Protein AF-A0A8T0GHB8-F1 (afdb_monomer_lite)

Secondary structure (DSSP, 8-state):
-PPP-------PPPP--HHHHHHTTGGG-HHHHHHHHHHHHHHTT-TT---HHHHHHHHHHHHHHHHHHHHHH--

Radius of gyration: 21.4 Å; chains: 1; bounding box: 35×40×66 Å

pLDDT: mean 90.26, std 14.88, range [40.5, 98.81]

Foldseek 3Di:
DDDDDDDPPCPDDDDQCQVVLLVVQQVVLVVLVVVLVVLCVVCVPPPPDDSVVSVCSSVVSSCVRSVVVRVVPDD

InterPro domains:
  IPR003422 Cytochrome b-c1 complex, subunit 6 [PIRSF000019] (5-75)
  IPR003422 Cytochrome b-c1 complex, subunit 6 [PTHR15336] (5-75)
  IPR023184 Ubiquinol-cytochrome C reductase hinge domain [PF02320] (16-75)
  IPR036811 Ubiquinol-cytochrome C reductase hinge domain superfamily [G3DSA:1.10.287.20] (2-75)
  IPR036811 Ubiquinol-cytochrome C reductase hinge domain superfamily [SSF81531] (4-75)

Organism: Ceratodon purpureus (NCBI:txid3225)

Structure (mmCIF, N/CA/C/O backbone):
data_AF-A0A8T0GHB8-F1
#
_entry.id   AF-A0A8T0GHB8-F1
#
loop_
_atom_site.group_PDB
_atom_site.id
_atom_site.type_symbol
_atom_site.label_atom_id
_atom_site.label_alt_id
_atom_site.label_comp_id
_atom_site.label_asym_id
_atom_site.label_entity_id
_atom_site.label_seq_id
_atom_site.pdbx_PDB_ins_code
_atom_site.Cartn_x
_atom_site.Cartn_y
_atom_site.Cartn_z
_atom_site.occupancy
_atom_site.B_iso_or_equiv
_atom_site.auth_seq_id
_atom_site.auth_comp_id
_atom_site.auth_asym_id
_atom_site.auth_atom_id
_atom_site.pdbx_PDB_model_num
ATOM 1 N N . MET A 1 1 ? 19.067 30.293 -49.431 1.00 40.50 1 MET A N 1
ATOM 2 C CA . MET A 1 1 ? 19.975 29.363 -48.727 1.00 40.50 1 MET A CA 1
ATOM 3 C C . MET A 1 1 ? 19.245 28.955 -47.463 1.00 40.50 1 MET A C 1
ATOM 5 O O . MET A 1 1 ? 19.193 29.741 -46.527 1.00 40.50 1 MET A O 1
ATOM 9 N N . GLY A 1 2 ? 18.513 27.841 -47.536 1.00 48.12 2 GLY A N 1
ATOM 10 C CA . GLY A 1 2 ? 17.704 27.341 -46.425 1.00 48.12 2 GLY A CA 1
ATOM 11 C C . GLY A 1 2 ? 18.608 26.853 -45.298 1.00 48.12 2 GLY A C 1
ATOM 12 O O . GLY A 1 2 ? 19.671 26.296 -45.570 1.00 48.12 2 GLY A O 1
ATOM 13 N N . LYS A 1 3 ? 18.213 27.121 -44.052 1.00 49.22 3 LYS A N 1
ATOM 14 C CA . LYS A 1 3 ? 18.823 26.482 -42.886 1.00 49.22 3 LYS A CA 1
ATOM 15 C C . LYS A 1 3 ? 18.512 24.980 -42.954 1.00 49.22 3 LYS A C 1
ATOM 17 O O . LYS A 1 3 ? 17.377 24.657 -43.299 1.00 49.22 3 LYS A O 1
ATOM 22 N N . PRO A 1 4 ? 19.482 24.096 -42.671 1.00 55.19 4 PRO A N 1
ATOM 23 C CA . PRO A 1 4 ? 19.183 22.686 -42.521 1.00 55.19 4 PRO A CA 1
ATOM 24 C C . PRO A 1 4 ? 18.254 22.528 -41.318 1.00 55.19 4 PRO A C 1
ATOM 26 O O . PRO A 1 4 ? 18.498 23.115 -40.263 1.00 55.19 4 PRO A O 1
ATOM 29 N N . GLU A 1 5 ? 17.163 21.807 -41.541 1.00 58.59 5 GLU A N 1
ATOM 30 C CA . GLU A 1 5 ? 16.274 21.301 -40.506 1.00 58.59 5 GLU A CA 1
ATOM 31 C C . GLU A 1 5 ? 17.096 20.305 -39.682 1.00 58.59 5 GLU A C 1
ATOM 33 O O . GLU A 1 5 ? 17.570 19.295 -40.199 1.00 58.59 5 GLU A O 1
ATOM 38 N N . GLU A 1 6 ? 17.384 20.676 -38.438 1.00 56.72 6 GLU A N 1
ATOM 39 C CA . GLU A 1 6 ? 18.037 19.813 -37.463 1.00 56.72 6 GLU A CA 1
ATOM 40 C C . GLU A 1 6 ? 16.945 18.866 -36.952 1.00 56.72 6 GLU A C 1
ATOM 42 O O . GLU A 1 6 ? 15.966 19.304 -36.351 1.00 56.72 6 GLU A O 1
ATOM 47 N N . GLU A 1 7 ? 17.056 17.597 -37.339 1.00 59.06 7 GLU A N 1
ATOM 48 C CA . GLU A 1 7 ? 16.177 16.497 -36.946 1.00 59.06 7 GLU A CA 1
ATOM 49 C C . GLU A 1 7 ? 16.160 16.406 -35.412 1.00 59.06 7 GLU A C 1
ATOM 51 O O . GLU A 1 7 ? 17.160 16.065 -34.782 1.00 59.06 7 GLU A O 1
ATOM 56 N N . GLU A 1 8 ? 15.034 16.774 -34.804 1.00 59.28 8 GLU A N 1
ATOM 57 C CA . GLU A 1 8 ? 14.794 16.629 -33.372 1.00 59.28 8 GLU A CA 1
ATOM 58 C C . GLU A 1 8 ? 14.551 15.131 -33.111 1.00 59.28 8 GLU A C 1
ATOM 60 O O . GLU A 1 8 ? 13.456 14.615 -33.340 1.00 59.28 8 GLU A O 1
ATOM 65 N N . GLU A 1 9 ? 15.598 14.390 -32.728 1.00 61.41 9 GLU A N 1
ATOM 66 C CA . GLU A 1 9 ? 15.428 13.064 -32.126 1.00 61.41 9 GLU A CA 1
ATOM 67 C C . GLU A 1 9 ? 14.582 13.252 -30.862 1.00 61.41 9 GLU A C 1
ATOM 69 O O . GLU A 1 9 ? 15.058 13.769 -29.852 1.00 61.41 9 GLU A O 1
ATOM 74 N N . GLU A 1 10 ? 13.305 12.872 -30.923 1.00 61.16 10 GLU A N 1
ATOM 75 C CA . GLU A 1 10 ? 12.424 12.870 -29.760 1.00 61.16 10 GLU A CA 1
ATOM 76 C C . GLU A 1 10 ? 12.878 11.739 -28.814 1.00 61.16 10 GLU A C 1
ATOM 78 O O . GLU A 1 10 ? 12.387 10.608 -28.859 1.00 61.16 10 GLU A O 1
ATOM 83 N N . GLU A 1 11 ? 13.887 12.012 -27.982 1.00 70.00 11 GLU A N 1
ATOM 84 C CA . GLU A 1 11 ? 14.238 11.162 -26.845 1.00 70.00 11 GLU A CA 1
ATOM 85 C C . GLU A 1 11 ? 13.072 11.231 -25.853 1.00 70.00 11 GLU A C 1
ATOM 87 O O . GLU A 1 11 ? 12.974 12.143 -25.035 1.00 70.00 11 GLU A O 1
ATOM 92 N N . SER A 1 12 ? 12.128 10.294 -25.975 1.00 78.44 12 SER A N 1
ATOM 93 C CA . SER A 1 12 ? 10.965 10.220 -25.093 1.00 78.44 12 SER A CA 1
ATOM 94 C C . SER A 1 12 ? 11.405 10.194 -23.629 1.00 78.44 12 SER A C 1
ATOM 96 O O . SER A 1 12 ? 12.254 9.372 -23.266 1.00 78.44 12 SER A O 1
ATOM 98 N N . ASP A 1 13 ? 10.782 11.023 -22.789 1.00 86.00 13 ASP A N 1
ATOM 99 C CA . ASP A 1 13 ? 11.058 11.044 -21.354 1.00 86.00 13 ASP A CA 1
ATOM 100 C C . ASP A 1 13 ? 10.983 9.628 -20.742 1.00 86.00 13 ASP A C 1
ATOM 102 O O . ASP A 1 13 ? 10.067 8.852 -21.051 1.00 86.00 13 ASP A O 1
ATOM 106 N N . PRO A 1 14 ? 11.915 9.263 -19.841 1.00 85.94 14 PRO A N 1
ATOM 107 C CA . PRO A 1 14 ? 11.897 7.959 -19.196 1.00 85.94 14 PRO A CA 1
ATOM 108 C C . PRO A 1 14 ? 10.613 7.771 -18.372 1.00 85.94 14 PRO A C 1
ATOM 110 O O . PRO A 1 14 ? 10.305 8.546 -17.467 1.00 85.94 14 PRO A O 1
ATOM 113 N N . VAL A 1 15 ? 9.873 6.696 -18.657 1.00 90.62 15 VAL A N 1
ATOM 114 C CA . VAL A 1 15 ? 8.634 6.344 -17.946 1.00 90.62 15 VAL A CA 1
ATOM 115 C C . VAL A 1 15 ? 8.955 5.657 -16.613 1.00 90.62 15 VAL A C 1
ATOM 117 O O . VAL A 1 15 ? 9.694 4.671 -16.576 1.00 90.62 15 VAL A O 1
ATOM 120 N N . ASP A 1 16 ? 8.358 6.128 -15.511 1.00 92.31 16 ASP A N 1
ATOM 121 C CA . ASP A 1 16 ? 8.460 5.451 -14.213 1.00 92.31 16 ASP A CA 1
ATOM 122 C C . ASP A 1 16 ? 7.737 4.092 -14.253 1.00 92.31 16 ASP A C 1
ATOM 124 O O . ASP A 1 16 ? 6.517 4.011 -14.396 1.00 92.31 16 ASP A O 1
ATOM 128 N N . THR A 1 17 ? 8.502 3.009 -14.096 1.00 95.00 17 THR A N 1
ATOM 129 C CA . THR A 1 17 ? 7.988 1.627 -14.101 1.00 95.00 17 THR A CA 1
ATOM 130 C C . THR A 1 17 ? 7.488 1.159 -12.730 1.00 95.00 17 THR A C 1
ATOM 132 O O . THR A 1 17 ? 6.865 0.094 -12.619 1.00 95.00 17 THR A O 1
ATOM 135 N N . LYS A 1 18 ? 7.717 1.939 -11.664 1.00 95.94 18 LYS A N 1
ATOM 136 C CA . LYS A 1 18 ? 7.294 1.604 -10.299 1.00 95.94 18 LYS A CA 1
ATOM 137 C C . LYS A 1 18 ? 5.772 1.449 -10.157 1.00 95.94 18 LYS A C 1
ATOM 139 O O . LYS A 1 18 ? 5.370 0.423 -9.600 1.00 95.94 18 LYS A O 1
ATOM 144 N N . PRO A 1 19 ? 4.910 2.349 -10.674 1.00 96.81 19 PRO A N 1
ATOM 145 C CA . PRO A 1 19 ? 3.460 2.231 -10.512 1.00 96.81 19 PRO A CA 1
ATOM 146 C C . PRO A 1 19 ? 2.889 0.937 -11.104 1.00 96.81 19 PRO A C 1
ATOM 148 O O . PRO A 1 19 ? 2.018 0.305 -10.502 1.00 96.81 19 PRO A O 1
ATOM 151 N N . GLU A 1 20 ? 3.406 0.496 -12.254 1.00 96.19 20 GLU A N 1
ATOM 152 C CA . GLU A 1 20 ? 2.994 -0.761 -12.889 1.00 96.19 20 GLU A CA 1
ATOM 153 C C . GLU A 1 20 ? 3.441 -1.979 -12.061 1.00 96.19 20 GLU A C 1
ATOM 155 O O . GLU A 1 20 ? 2.656 -2.901 -11.791 1.00 96.19 20 GLU A O 1
ATOM 160 N N . CYS A 1 21 ? 4.685 -1.957 -11.570 1.00 97.00 21 CYS A N 1
ATOM 161 C CA . CYS A 1 21 ? 5.204 -2.991 -10.679 1.00 97.00 21 CYS A CA 1
ATOM 162 C C . CYS A 1 21 ? 4.358 -3.114 -9.401 1.00 97.00 21 CYS A C 1
ATOM 164 O O . CYS A 1 21 ? 3.988 -4.228 -9.019 1.00 97.00 21 CYS A O 1
ATOM 166 N N . GLU A 1 22 ? 4.006 -1.996 -8.768 1.00 97.94 22 GLU A N 1
ATOM 167 C CA . GLU A 1 22 ? 3.142 -1.957 -7.584 1.00 97.94 22 GLU A CA 1
ATOM 168 C C . GLU A 1 22 ? 1.725 -2.457 -7.887 1.00 97.94 22 GLU A C 1
ATOM 170 O O . GLU A 1 22 ? 1.201 -3.296 -7.149 1.00 97.94 22 GLU A O 1
ATOM 175 N N . ALA A 1 23 ? 1.114 -2.013 -8.991 1.00 97.75 23 ALA A N 1
ATOM 176 C CA . ALA A 1 23 ? -0.224 -2.437 -9.403 1.00 97.75 23 ALA A CA 1
ATOM 177 C C . ALA A 1 23 ? -0.312 -3.960 -9.573 1.00 97.75 23 ALA A C 1
ATOM 179 O O . ALA A 1 23 ? -1.226 -4.594 -9.042 1.00 97.75 23 ALA A O 1
ATOM 180 N N . SER A 1 24 ? 0.693 -4.568 -10.209 1.00 97.31 24 SER A N 1
ATOM 181 C CA . SER A 1 24 ? 0.779 -6.026 -10.367 1.00 97.31 24 SER A CA 1
ATOM 182 C C . SER A 1 24 ? 0.999 -6.789 -9.045 1.00 97.31 24 SER A C 1
ATOM 184 O O . SER A 1 24 ? 0.873 -8.015 -9.001 1.00 97.31 24 SER A O 1
ATOM 186 N N . CYS A 1 25 ? 1.361 -6.095 -7.960 1.00 98.12 25 CYS A N 1
ATOM 187 C CA . CYS A 1 25 ? 1.576 -6.665 -6.630 1.00 98.12 25 CYS A CA 1
ATOM 188 C C . CYS A 1 25 ? 0.362 -6.533 -5.699 1.00 98.12 25 CYS A C 1
ATOM 190 O O . CYS A 1 25 ? 0.197 -7.381 -4.819 1.00 98.12 25 CYS A O 1
ATOM 192 N N . LYS A 1 26 ? -0.531 -5.556 -5.919 1.00 97.94 26 LYS A N 1
ATOM 193 C CA . LYS A 1 26 ? -1.734 -5.335 -5.088 1.00 97.94 26 LYS A CA 1
ATOM 194 C C . LYS A 1 26 ? -2.597 -6.596 -4.881 1.00 97.94 26 LYS A C 1
ATOM 196 O O . LYS A 1 26 ? -2.928 -6.876 -3.726 1.00 97.94 26 LYS A O 1
ATOM 201 N N . PRO A 1 27 ? -2.892 -7.435 -5.902 1.00 98.12 27 PRO A N 1
ATOM 202 C CA . PRO A 1 27 ? -3.716 -8.639 -5.714 1.00 98.12 27 PRO A CA 1
ATOM 203 C C . PRO A 1 27 ? -3.120 -9.683 -4.756 1.00 98.12 27 PRO A C 1
ATOM 205 O O . PRO A 1 27 ? -3.842 -10.526 -4.232 1.00 98.12 27 PRO A O 1
ATOM 208 N N . ARG A 1 28 ? -1.805 -9.643 -4.497 1.00 97.12 28 ARG A N 1
ATOM 209 C CA . ARG A 1 28 ? -1.131 -10.550 -3.550 1.00 97.12 28 ARG A CA 1
ATOM 210 C C . ARG A 1 28 ? -1.232 -10.084 -2.096 1.00 97.12 28 ARG A C 1
ATOM 212 O O . ARG A 1 28 ? -0.978 -10.874 -1.192 1.00 97.12 28 ARG A O 1
ATOM 219 N N . CYS A 1 29 ? -1.611 -8.827 -1.878 1.00 98.50 29 CYS A N 1
ATOM 220 C CA . CYS A 1 29 ? -1.617 -8.159 -0.576 1.00 98.50 29 CYS A CA 1
ATOM 221 C C . CYS A 1 29 ? -3.038 -7.868 -0.063 1.00 98.50 29 CYS A C 1
ATOM 223 O O . CYS A 1 29 ? -3.228 -7.031 0.819 1.00 98.50 29 CYS A O 1
ATOM 225 N N . VAL A 1 30 ? -4.048 -8.574 -0.591 1.00 98.50 30 VAL A N 1
ATOM 226 C CA . VAL A 1 30 ? -5.472 -8.365 -0.263 1.00 98.50 30 VAL A CA 1
ATOM 227 C C . VAL A 1 30 ? -5.753 -8.541 1.229 1.00 98.50 30 VAL A C 1
ATOM 229 O O . VAL A 1 30 ? -6.548 -7.800 1.793 1.00 98.50 30 VAL A O 1
ATOM 232 N N . LYS A 1 31 ? -5.072 -9.471 1.911 1.00 98.56 31 LYS A N 1
ATOM 233 C CA . LYS A 1 31 ? -5.242 -9.654 3.362 1.00 98.56 31 LYS A CA 1
ATOM 234 C C . LYS A 1 31 ? -4.906 -8.374 4.137 1.00 98.56 31 LYS A C 1
ATOM 236 O O . LYS A 1 31 ? -5.652 -7.992 5.035 1.00 98.56 31 LYS A O 1
ATOM 241 N N . GLN A 1 32 ? -3.785 -7.735 3.808 1.00 98.69 32 GLN A N 1
ATOM 242 C CA . GLN A 1 32 ? -3.352 -6.493 4.444 1.00 98.69 32 GLN A CA 1
ATOM 243 C C . GLN A 1 32 ? -4.254 -5.323 4.045 1.00 98.69 32 GLN A C 1
ATOM 245 O O . GLN A 1 32 ? -4.604 -4.525 4.908 1.00 98.69 32 GLN A O 1
ATOM 250 N N . LEU A 1 33 ? -4.696 -5.272 2.783 1.00 98.62 33 LEU A N 1
ATOM 251 C CA . LEU A 1 33 ? -5.670 -4.282 2.318 1.00 98.62 33 LEU A CA 1
ATOM 252 C C . LEU A 1 33 ? -6.970 -4.347 3.133 1.00 98.62 33 LEU A C 1
ATOM 254 O O . LEU A 1 33 ? -7.393 -3.341 3.689 1.00 98.62 33 LEU A O 1
ATOM 258 N N . LEU A 1 34 ? -7.547 -5.540 3.301 1.00 98.75 34 LEU A N 1
ATOM 259 C CA . LEU A 1 34 ? -8.767 -5.729 4.093 1.00 98.75 34 LEU A CA 1
ATOM 260 C C . LEU A 1 34 ? -8.576 -5.326 5.564 1.00 98.75 34 LEU A C 1
ATOM 262 O O . LEU A 1 34 ? -9.486 -4.772 6.179 1.00 98.75 34 LEU A O 1
ATOM 266 N N . ALA A 1 35 ? -7.401 -5.588 6.145 1.00 98.75 35 ALA A N 1
ATOM 267 C CA . ALA A 1 35 ? -7.087 -5.163 7.510 1.00 98.75 35 ALA A CA 1
ATOM 268 C C . ALA A 1 35 ? -6.970 -3.633 7.634 1.00 98.75 35 ALA A C 1
ATOM 270 O O . ALA A 1 35 ? -7.409 -3.062 8.637 1.00 98.75 35 ALA A O 1
ATOM 271 N N . TYR A 1 36 ? -6.404 -2.973 6.622 1.00 98.75 36 TYR A N 1
ATOM 272 C CA . TYR A 1 36 ? -6.327 -1.519 6.538 1.00 98.75 36 TYR A CA 1
ATOM 273 C C . TYR A 1 36 ? -7.721 -0.888 6.398 1.00 98.75 36 TYR A C 1
ATOM 2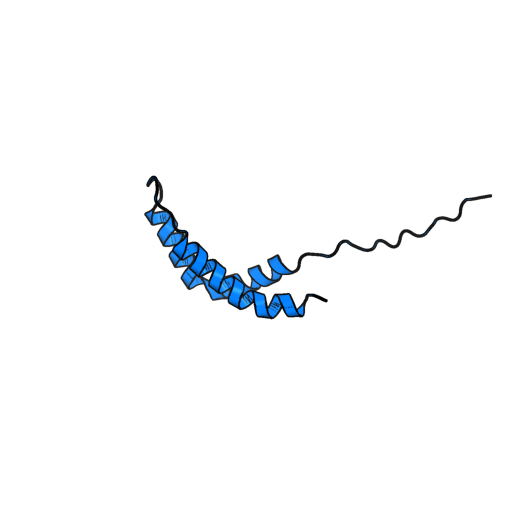75 O O . TYR A 1 36 ? -8.094 -0.075 7.242 1.00 98.75 36 TYR A O 1
ATOM 283 N N . GLU A 1 37 ? -8.544 -1.356 5.459 1.00 98.69 37 GLU A N 1
ATOM 284 C CA . GLU A 1 37 ? -9.927 -0.887 5.266 1.00 98.69 37 GLU A CA 1
ATOM 285 C C . GLU A 1 37 ? -10.804 -1.114 6.510 1.00 98.69 37 GLU A C 1
ATOM 287 O O . GLU A 1 37 ? -11.629 -0.277 6.885 1.00 98.69 37 GLU A O 1
ATOM 292 N N . ALA A 1 38 ? -10.625 -2.247 7.200 1.00 98.69 38 ALA A N 1
ATOM 293 C CA . ALA A 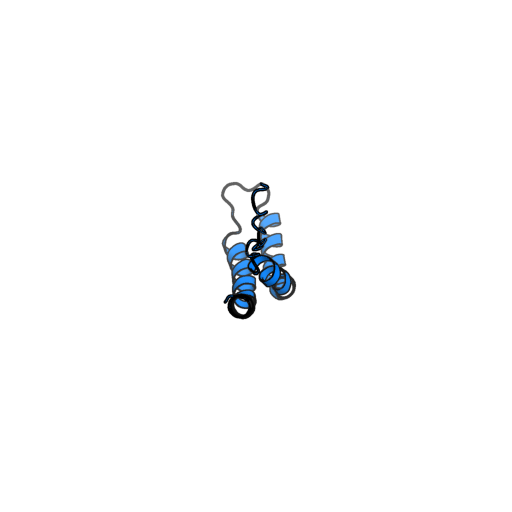1 38 ? -11.307 -2.511 8.464 1.00 98.69 38 ALA A CA 1
ATOM 294 C C . ALA A 1 38 ? -10.871 -1.531 9.567 1.00 98.69 38 ALA A C 1
ATOM 296 O O . ALA A 1 38 ? -11.684 -1.137 10.408 1.00 98.69 38 ALA A O 1
ATOM 297 N N . CYS A 1 39 ? -9.598 -1.123 9.575 1.00 98.62 39 CYS A N 1
ATOM 298 C CA . CYS A 1 39 ? -9.117 -0.091 10.480 1.00 98.62 39 CYS A CA 1
ATOM 299 C C . CYS A 1 39 ? -9.737 1.274 10.155 1.00 98.62 39 CYS A C 1
ATOM 301 O O . CY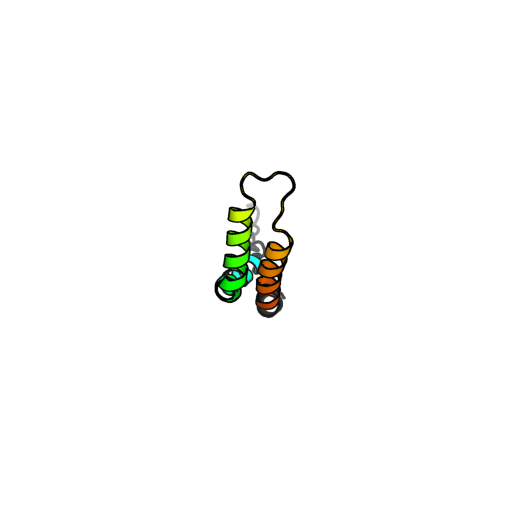S A 1 39 ? -10.233 1.908 11.085 1.00 98.62 39 CYS A O 1
ATOM 303 N N . GLU A 1 40 ? -9.768 1.686 8.882 1.00 98.31 40 GLU A N 1
ATOM 304 C CA . GLU A 1 40 ? -10.362 2.958 8.438 1.00 98.31 40 GLU A CA 1
ATOM 305 C C . GLU A 1 40 ? -11.814 3.085 8.911 1.00 98.31 40 GLU A C 1
ATOM 307 O O . GLU A 1 40 ? -12.150 4.021 9.636 1.00 98.31 40 GLU A O 1
ATOM 312 N N . LYS A 1 41 ? -12.642 2.066 8.642 1.00 98.56 41 LYS A N 1
ATOM 313 C CA . LYS A 1 41 ? -14.040 2.008 9.109 1.00 98.56 41 LYS A CA 1
ATOM 314 C C . LYS A 1 41 ? -14.160 2.073 10.632 1.00 98.56 41 LYS A C 1
ATOM 316 O O . LYS A 1 41 ? -15.087 2.662 11.175 1.00 98.56 41 LYS A O 1
ATOM 321 N N . ARG A 1 42 ? -13.225 1.461 11.364 1.00 97.94 42 ARG A N 1
ATOM 322 C CA . ARG A 1 42 ? -13.230 1.466 12.835 1.00 97.94 42 ARG A CA 1
ATOM 323 C C . ARG A 1 42 ? -12.892 2.840 13.415 1.00 97.94 42 ARG A C 1
ATOM 325 O O . ARG A 1 42 ? -13.317 3.118 14.542 1.00 97.94 42 ARG A O 1
ATOM 332 N N . ILE A 1 43 ? -12.079 3.642 12.728 1.00 97.88 43 ILE A N 1
ATOM 333 C CA . ILE A 1 43 ? -11.608 4.947 13.216 1.00 97.88 43 ILE A CA 1
ATOM 334 C C . ILE A 1 43 ? -12.359 6.139 12.621 1.00 97.88 43 ILE A C 1
ATOM 336 O O . ILE A 1 43 ? -12.115 7.264 13.046 1.00 97.88 43 ILE A O 1
ATOM 340 N N . GLU A 1 44 ? -13.276 5.901 11.688 1.00 97.62 44 GLU A N 1
ATOM 341 C CA . GLU A 1 44 ? -14.135 6.924 11.102 1.00 97.62 44 GLU A CA 1
ATOM 342 C C . GLU A 1 44 ? -14.818 7.773 12.192 1.00 97.62 44 GLU A C 1
ATOM 344 O O . GLU A 1 44 ? -15.378 7.251 13.160 1.00 97.62 44 GLU A O 1
ATOM 349 N N . GLY A 1 45 ? -14.690 9.099 12.079 1.00 96.31 45 GLY A N 1
ATOM 350 C CA . GLY A 1 45 ? -15.221 10.063 13.049 1.00 96.31 45 GLY A CA 1
ATOM 351 C C . GLY A 1 45 ? -14.500 10.123 14.405 1.00 96.31 45 GLY A C 1
ATOM 352 O O . GLY A 1 45 ? -14.954 10.845 15.290 1.00 96.31 45 GLY A O 1
ATOM 353 N N . LYS A 1 46 ? -13.394 9.390 14.609 1.00 96.69 46 LYS A N 1
ATOM 354 C CA . LYS A 1 46 ? -12.634 9.394 15.873 1.00 96.69 46 LYS A CA 1
ATOM 355 C C . LYS A 1 46 ? -11.375 10.250 15.757 1.00 96.69 46 LYS A C 1
ATOM 357 O O . LYS A 1 46 ? -10.412 9.862 15.097 1.00 96.69 46 LYS A O 1
ATOM 362 N N . GLU A 1 47 ? -11.346 11.376 16.465 1.00 96.44 47 GLU A N 1
ATOM 363 C CA . GLU A 1 47 ? -10.174 12.255 16.516 1.00 96.44 47 GLU A CA 1
ATOM 364 C C . GLU A 1 47 ? -8.941 11.556 17.115 1.00 96.44 47 GLU A C 1
ATOM 366 O O . GLU A 1 47 ? -9.027 10.755 18.053 1.00 96.44 47 GLU A O 1
ATOM 371 N N . GLY A 1 48 ? -7.767 11.848 16.547 1.00 95.25 48 GLY A N 1
ATOM 372 C CA . GLY A 1 48 ? -6.479 11.329 17.020 1.00 95.25 48 GLY A CA 1
ATOM 373 C C . GLY A 1 48 ? -6.268 9.821 16.828 1.00 95.25 48 GLY A C 1
ATOM 374 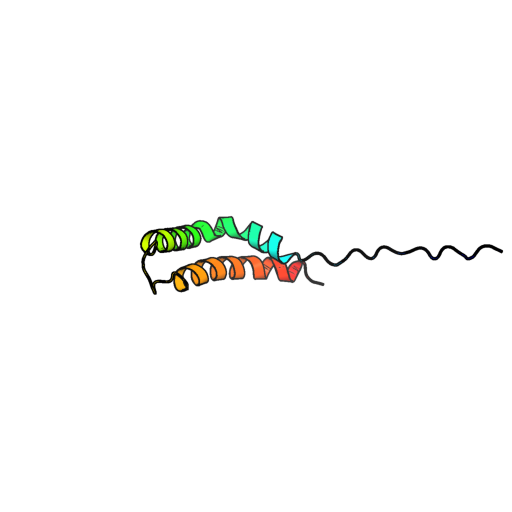O O . GLY A 1 48 ? -5.318 9.264 17.379 1.00 95.25 48 GLY A O 1
ATOM 375 N N . LYS A 1 49 ? -7.136 9.126 16.083 1.00 97.38 49 LYS A N 1
ATOM 376 C CA . LYS A 1 49 ? -6.952 7.713 15.721 1.00 97.38 49 LYS A CA 1
ATOM 377 C C . LYS A 1 49 ? -6.346 7.601 14.324 1.00 97.38 49 LYS A C 1
ATOM 379 O O . LYS A 1 49 ? -6.698 8.360 13.432 1.00 97.38 49 LYS A O 1
ATOM 384 N N . HIS A 1 50 ? -5.444 6.641 14.137 1.00 97.44 50 HIS A N 1
ATOM 385 C CA . HIS A 1 50 ? -4.751 6.420 12.867 1.00 97.44 50 HIS A CA 1
ATOM 386 C C . HIS A 1 50 ? -4.564 4.927 12.576 1.00 97.44 50 HIS A C 1
ATOM 388 O O . HIS A 1 50 ? -4.509 4.101 13.490 1.00 97.44 50 HIS A O 1
ATOM 394 N N . CYS A 1 51 ? -4.421 4.598 11.291 1.00 98.38 51 CYS A N 1
ATOM 395 C CA . CYS A 1 51 ? -4.213 3.238 10.782 1.00 98.38 51 CYS A CA 1
ATOM 396 C C . CYS A 1 51 ? -2.800 3.019 10.223 1.00 98.38 51 CYS A C 1
ATOM 398 O O . CYS A 1 51 ? -2.58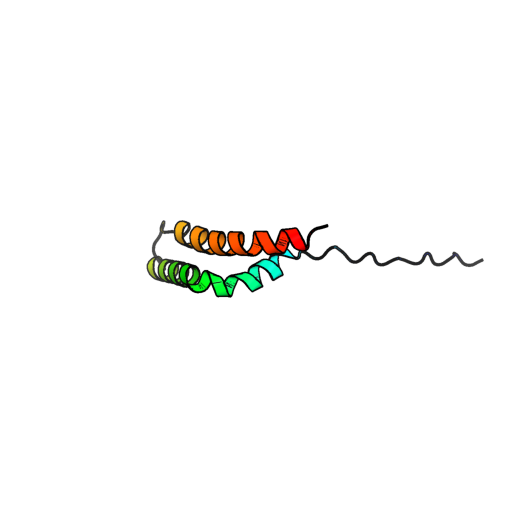2 2.110 9.429 1.00 98.38 51 CYS A O 1
ATOM 400 N N . THR A 1 52 ? -1.826 3.841 10.637 1.00 98.38 52 THR A N 1
ATOM 401 C CA . THR A 1 52 ? -0.453 3.836 10.103 1.00 98.38 52 THR A CA 1
ATOM 402 C C . THR A 1 52 ? 0.221 2.463 10.167 1.00 98.38 52 THR A C 1
ATOM 404 O O . THR A 1 52 ? 0.946 2.104 9.251 1.00 98.38 52 THR A O 1
ATOM 407 N N . GLY A 1 53 ? -0.054 1.661 11.203 1.00 98.31 53 GLY A N 1
ATOM 408 C CA . GLY A 1 53 ? 0.464 0.291 11.292 1.00 98.31 53 GLY A CA 1
ATOM 409 C C . GLY A 1 53 ? -0.069 -0.607 10.173 1.00 98.31 53 GLY A C 1
ATOM 410 O O . GLY A 1 53 ? 0.710 -1.204 9.441 1.00 98.31 53 GLY A O 1
ATOM 411 N N . GLN A 1 54 ? -1.390 -0.632 9.973 1.00 98.75 54 GLN A N 1
ATOM 412 C CA . GLN A 1 54 ? -2.016 -1.408 8.897 1.00 98.75 54 GLN A CA 1
ATOM 413 C C . GLN A 1 54 ? -1.627 -0.881 7.509 1.00 98.75 54 GLN A C 1
ATOM 415 O O . GLN A 1 54 ? -1.464 -1.662 6.575 1.00 98.75 54 GLN A O 1
ATOM 420 N N . TYR A 1 55 ? -1.440 0.435 7.384 1.00 98.69 55 TYR A N 1
ATOM 421 C CA . TYR A 1 55 ? -0.921 1.062 6.173 1.00 98.69 55 TYR A CA 1
ATOM 422 C C . TYR A 1 55 ? 0.495 0.559 5.853 1.00 98.69 55 TYR A C 1
ATOM 424 O O . TYR A 1 55 ? 0.755 0.144 4.725 1.00 98.69 55 TYR A O 1
ATOM 432 N N . PHE A 1 56 ? 1.396 0.524 6.842 1.00 98.75 56 PHE A N 1
ATOM 433 C CA . PHE A 1 56 ? 2.747 -0.018 6.672 1.00 98.75 56 PHE A CA 1
ATOM 434 C C . PHE A 1 56 ? 2.761 -1.522 6.406 1.00 98.75 56 PHE A C 1
ATOM 436 O O . PHE A 1 56 ? 3.577 -1.974 5.609 1.00 98.75 56 PHE A O 1
ATOM 443 N N . ASP A 1 57 ? 1.846 -2.296 6.988 1.00 98.69 57 ASP A N 1
ATOM 444 C CA . ASP A 1 57 ? 1.716 -3.720 6.663 1.00 98.69 57 ASP A CA 1
ATOM 445 C C . ASP A 1 57 ? 1.309 -3.928 5.193 1.00 98.69 57 ASP A C 1
ATOM 447 O O . ASP A 1 57 ? 1.855 -4.796 4.505 1.00 98.69 57 ASP A O 1
ATOM 451 N N . TYR A 1 58 ? 0.362 -3.126 4.692 1.00 98.81 58 TYR A N 1
ATOM 452 C CA . TYR A 1 58 ? -0.093 -3.184 3.302 1.00 98.81 58 TYR A CA 1
ATOM 453 C C . TYR A 1 58 ? 1.003 -2.776 2.318 1.00 98.81 58 TYR A C 1
ATOM 455 O O . TYR A 1 58 ? 1.331 -3.548 1.412 1.00 98.81 58 TYR A O 1
ATOM 463 N N . TRP A 1 59 ? 1.625 -1.617 2.531 1.00 98.69 59 TRP A N 1
ATOM 464 C CA . TRP A 1 59 ? 2.716 -1.150 1.678 1.00 98.69 59 TRP A CA 1
ATOM 465 C C . TRP A 1 59 ? 3.957 -2.025 1.787 1.00 98.69 59 TRP A C 1
ATOM 467 O O . TRP A 1 59 ? 4.518 -2.388 0.765 1.00 98.69 59 TRP A O 1
ATOM 477 N N . GLY A 1 60 ? 4.312 -2.505 2.978 1.00 98.56 60 GLY A N 1
ATOM 478 C CA . GLY A 1 60 ? 5.425 -3.437 3.152 1.00 98.56 60 GLY A CA 1
ATOM 479 C C . GLY A 1 60 ? 5.232 -4.756 2.394 1.00 98.56 60 GLY A C 1
ATOM 480 O O . GLY A 1 60 ? 6.201 -5.344 1.906 1.00 98.56 60 GLY A O 1
ATOM 481 N N . CYS A 1 61 ? 3.987 -5.225 2.244 1.00 98.62 61 CYS A N 1
ATOM 482 C CA . CYS A 1 61 ? 3.674 -6.355 1.369 1.00 98.62 61 CYS A CA 1
ATOM 483 C C . CYS A 1 61 ? 3.894 -6.014 -0.115 1.00 98.62 61 CYS A C 1
ATOM 485 O O . CYS A 1 61 ? 4.519 -6.802 -0.836 1.00 98.62 61 CYS A O 1
ATOM 487 N N . ILE A 1 62 ? 3.410 -4.848 -0.564 1.00 98.62 62 ILE A N 1
ATOM 488 C CA . ILE A 1 62 ? 3.580 -4.369 -1.944 1.00 98.62 62 ILE A CA 1
ATOM 489 C C . ILE A 1 62 ? 5.062 -4.184 -2.263 1.00 98.62 62 ILE A C 1
ATOM 491 O O . ILE A 1 62 ? 5.522 -4.747 -3.252 1.00 98.62 62 ILE A O 1
ATOM 495 N N . ASP A 1 63 ? 5.811 -3.499 -1.402 1.00 98.31 63 ASP A N 1
ATOM 496 C CA . ASP A 1 63 ? 7.235 -3.194 -1.554 1.00 98.31 63 ASP A CA 1
ATOM 497 C C . ASP A 1 63 ? 8.076 -4.465 -1.660 1.00 98.31 63 ASP A C 1
ATOM 499 O O . ASP A 1 63 ? 8.928 -4.602 -2.538 1.00 98.31 63 ASP A O 1
ATOM 503 N N . ARG A 1 64 ? 7.792 -5.462 -0.813 1.00 97.56 64 ARG A N 1
ATOM 504 C CA . ARG A 1 64 ? 8.470 -6.764 -0.880 1.00 97.56 64 ARG A CA 1
ATOM 505 C C . ARG A 1 64 ? 8.244 -7.454 -2.225 1.00 97.56 64 ARG A C 1
ATOM 507 O O . ARG A 1 64 ? 9.139 -8.125 -2.735 1.00 97.56 64 ARG A O 1
ATOM 514 N N . CYS A 1 65 ? 7.045 -7.326 -2.786 1.00 97.19 65 CYS A N 1
ATOM 515 C CA . CYS A 1 65 ? 6.721 -7.883 -4.092 1.00 97.19 65 CYS A CA 1
ATOM 516 C C . CYS A 1 65 ? 7.345 -7.064 -5.238 1.00 97.19 65 CYS A C 1
ATOM 518 O O . CYS A 1 65 ? 7.944 -7.650 -6.147 1.00 97.19 65 CYS A O 1
ATOM 520 N N . SER A 1 66 ? 7.229 -5.735 -5.196 1.00 97.50 66 SER A N 1
ATOM 521 C CA . SER A 1 66 ? 7.645 -4.824 -6.265 1.00 97.50 66 SER A CA 1
ATOM 522 C C . SER A 1 66 ? 9.164 -4.725 -6.381 1.00 97.50 66 SER A C 1
ATOM 524 O O . SER A 1 66 ? 9.658 -4.660 -7.503 1.00 97.50 66 SER A O 1
ATOM 526 N N . ALA A 1 67 ? 9.915 -4.838 -5.277 1.00 96.12 67 ALA A N 1
ATOM 527 C CA . ALA A 1 67 ? 11.379 -4.780 -5.281 1.00 96.12 67 ALA A CA 1
ATOM 528 C C . ALA A 1 67 ? 12.009 -5.770 -6.277 1.00 96.12 67 ALA A C 1
ATOM 530 O O . ALA A 1 67 ? 12.920 -5.425 -7.023 1.00 96.12 67 ALA A O 1
ATOM 531 N N . THR A 1 68 ? 11.482 -6.995 -6.357 1.00 91.81 68 THR A N 1
ATOM 532 C CA . THR A 1 68 ? 12.007 -8.017 -7.283 1.00 91.81 68 THR A CA 1
ATOM 533 C C . THR A 1 68 ? 11.719 -7.735 -8.759 1.00 91.81 68 THR A C 1
ATOM 535 O O . THR A 1 68 ? 12.393 -8.301 -9.618 1.00 91.81 68 THR A O 1
ATOM 538 N N . LYS A 1 69 ? 10.716 -6.900 -9.056 1.00 94.19 69 LYS A N 1
ATOM 539 C CA . LYS A 1 69 ? 10.277 -6.548 -10.414 1.00 94.19 69 LYS A CA 1
ATOM 540 C C . LYS A 1 69 ? 10.923 -5.246 -10.877 1.00 94.19 69 LYS A C 1
ATOM 542 O O . LYS A 1 69 ? 11.484 -5.213 -11.963 1.00 94.19 69 LYS A O 1
ATOM 547 N N . LEU A 1 70 ? 10.910 -4.228 -10.018 1.00 95.19 70 LEU A N 1
ATOM 548 C CA . LEU A 1 70 ? 11.413 -2.889 -10.309 1.00 95.19 70 LEU A CA 1
ATOM 549 C C . LEU A 1 70 ? 12.904 -2.909 -10.665 1.00 95.19 70 LEU A C 1
ATOM 551 O O . LEU A 1 70 ? 13.305 -2.413 -11.707 1.00 95.19 70 LEU A O 1
ATOM 555 N N . PHE A 1 71 ? 13.741 -3.579 -9.872 1.00 93.00 71 PHE A N 1
ATOM 556 C CA . PHE A 1 71 ? 15.177 -3.648 -10.171 1.00 93.00 71 PHE A CA 1
ATOM 557 C C . PHE A 1 71 ? 15.528 -4.527 -11.386 1.00 93.00 71 PHE A C 1
ATOM 559 O O . PHE A 1 71 ? 16.693 -4.602 -11.757 1.00 93.00 71 PHE A O 1
ATOM 566 N N . ARG A 1 72 ? 14.549 -5.196 -12.016 1.00 92.50 72 ARG A N 1
ATOM 567 C CA . ARG A 1 72 ? 14.742 -5.877 -13.309 1.00 92.50 72 ARG A CA 1
ATOM 568 C C . ARG A 1 72 ? 14.447 -4.972 -14.504 1.00 92.50 72 ARG A C 1
ATOM 570 O O . ARG A 1 72 ? 14.877 -5.303 -15.603 1.00 92.50 72 ARG A O 1
ATOM 577 N N . THR A 1 73 ? 13.677 -3.901 -14.310 1.00 88.69 73 THR A N 1
ATOM 578 C CA . THR A 1 73 ? 13.279 -2.963 -15.372 1.00 88.69 73 THR A CA 1
ATOM 579 C C . THR A 1 73 ? 14.167 -1.722 -15.422 1.00 88.69 73 THR A C 1
ATOM 581 O O . THR A 1 73 ? 14.243 -1.080 -16.467 1.00 88.69 73 THR A O 1
ATOM 584 N N . LEU A 1 74 ? 14.855 -1.397 -14.325 1.00 89.75 74 LEU A N 1
ATOM 585 C CA . LEU A 1 74 ? 15.839 -0.313 -14.262 1.00 89.75 74 LEU A CA 1
ATOM 586 C C . LEU A 1 74 ? 17.154 -0.712 -14.968 1.00 89.75 74 LEU A C 1
ATOM 588 O O . LEU A 1 74 ? 17.596 -1.854 -14.834 1.00 89.75 74 LEU A O 1
ATOM 592 N N . LYS A 1 75 ? 17.750 0.227 -15.720 1.00 81.62 75 LYS A N 1
ATOM 593 C CA . LYS A 1 75 ? 19.038 0.093 -16.430 1.00 81.62 75 LYS A CA 1
ATOM 594 C C . LYS A 1 75 ? 20.169 0.769 -15.664 1.00 81.62 75 LYS A C 1
ATOM 596 O O . LYS A 1 75 ? 19.890 1.811 -15.031 1.00 81.62 75 LYS A O 1
#

Sequence (75 aa):
MGKPEEEEEEESDPVDTKPECEASCKPRCVKQLLAYEACEKRIEGKEGKHCTGQYFDYWGCIDRCS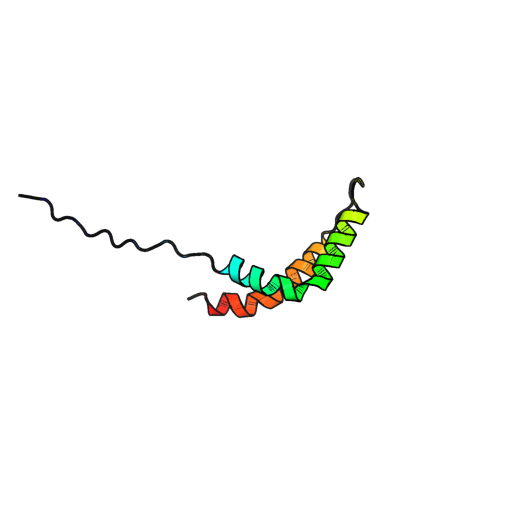ATKLFRTLK